Protein AF-A0A1V4I541-F1 (afdb_monomer_lite)

Secondary structure (DSSP, 8-state):
--------HHHHHHHHHHHHHHHHHHHHHHHHHHHHHHHHHHHHHHHHHHHHHHHHHHHHHHHHHHHHTHHHHHHHHHHHHT---TT------TTTT--

InterPro domains:
  IPR007060 Septum formation initiator FtsL/DivIC [PF04977] (18-95)
  IPR023081 Cell division protein FtsB [PTHR37485] (12-92)

Sequence (99 aa):
MAKRKKTNLYEILIVIFIIFLIVYTVWAFINQGIAIRKYKNEIANIKEQIRIIKEEKEKVEEEIENYKQDYYIEKIARERLKMVKPGEIIYIDVNRNNN

pLDDT: mean 81.83, std 14.88, range [39.25, 97.0]

Radius of gyration: 39.35 Å; chains: 1; bounding box: 76×33×109 Å

Structure (mmCIF, N/CA/C/O backbone):
data_AF-A0A1V4I541-F1
#
_entry.id   AF-A0A1V4I541-F1
#
loop_
_atom_site.group_PDB
_atom_site.id
_atom_site.type_symbol
_atom_site.label_atom_id
_atom_site.label_alt_id
_atom_site.label_comp_id
_atom_site.label_asym_id
_atom_site.label_entity_id
_atom_site.label_seq_id
_atom_site.pdbx_PDB_ins_code
_atom_site.Cartn_x
_atom_site.Cartn_y
_atom_site.Cartn_z
_atom_site.occupancy
_atom_site.B_iso_or_equiv
_atom_site.auth_seq_id
_atom_site.auth_comp_id
_atom_site.auth_asym_id
_atom_site.auth_atom_id
_atom_site.pdbx_PDB_model_num
ATOM 1 N N . MET A 1 1 ? 43.578 -1.353 -52.549 1.00 39.25 1 MET A N 1
ATOM 2 C CA . MET A 1 1 ? 43.200 -0.260 -51.623 1.00 39.25 1 MET A CA 1
ATOM 3 C C . MET A 1 1 ? 41.712 -0.375 -51.317 1.00 39.25 1 MET A C 1
ATOM 5 O O . MET A 1 1 ? 40.909 -0.295 -52.238 1.00 39.25 1 MET A O 1
ATOM 9 N N . ALA A 1 2 ? 41.337 -0.665 -50.068 1.00 48.41 2 ALA A N 1
ATOM 10 C CA . ALA A 1 2 ? 39.942 -0.910 -49.697 1.00 48.41 2 ALA A CA 1
ATOM 11 C C . ALA A 1 2 ? 39.123 0.394 -49.740 1.00 48.41 2 ALA A C 1
ATOM 13 O O . ALA A 1 2 ? 39.435 1.355 -49.035 1.00 48.41 2 ALA A O 1
ATOM 14 N N . LYS A 1 3 ? 38.078 0.434 -50.578 1.00 48.94 3 LYS A N 1
ATOM 15 C CA . LYS A 1 3 ? 37.122 1.548 -50.640 1.00 48.94 3 LYS A CA 1
ATOM 16 C C . LYS A 1 3 ? 36.359 1.614 -49.313 1.00 48.94 3 LYS A C 1
ATOM 18 O O . LYS A 1 3 ? 35.554 0.735 -49.020 1.00 48.94 3 LYS A O 1
ATOM 23 N N . ARG A 1 4 ? 36.603 2.650 -48.507 1.00 58.34 4 ARG A N 1
ATOM 24 C CA . ARG A 1 4 ? 35.806 2.928 -47.303 1.00 58.34 4 ARG A CA 1
ATOM 25 C C . ARG A 1 4 ? 34.360 3.222 -47.728 1.00 58.34 4 ARG A C 1
ATOM 27 O O . ARG A 1 4 ? 34.130 4.160 -48.489 1.00 58.34 4 ARG A O 1
ATOM 34 N N . LYS A 1 5 ? 33.396 2.418 -47.258 1.00 59.38 5 LYS A N 1
ATOM 35 C CA . LYS A 1 5 ? 31.960 2.719 -47.384 1.00 59.38 5 LYS A CA 1
ATOM 36 C C . LYS A 1 5 ? 31.699 4.069 -46.707 1.00 59.38 5 LYS A C 1
ATOM 38 O O . LYS A 1 5 ? 31.978 4.211 -45.520 1.00 59.38 5 LYS A O 1
ATOM 43 N N . LYS A 1 6 ? 31.179 5.053 -47.446 1.00 60.56 6 LYS A N 1
ATOM 44 C CA . LYS A 1 6 ? 30.587 6.262 -46.857 1.00 60.56 6 LYS A CA 1
ATOM 45 C C . LYS A 1 6 ? 29.285 5.822 -46.189 1.00 60.56 6 LYS A C 1
ATOM 47 O O . LYS A 1 6 ? 28.313 5.563 -46.886 1.00 60.56 6 LYS A O 1
ATOM 52 N N . THR A 1 7 ? 29.292 5.627 -44.875 1.00 63.84 7 THR A N 1
ATOM 53 C CA . THR A 1 7 ? 28.064 5.361 -44.121 1.00 63.84 7 THR A CA 1
ATOM 54 C C . THR A 1 7 ? 27.173 6.596 -44.196 1.00 63.84 7 THR A C 1
ATOM 56 O O . THR A 1 7 ? 27.645 7.718 -43.999 1.00 63.84 7 THR A O 1
ATOM 59 N N . ASN A 1 8 ? 25.896 6.406 -44.520 1.00 78.56 8 ASN A N 1
ATOM 60 C CA . ASN A 1 8 ? 24.946 7.507 -44.593 1.00 78.56 8 ASN A CA 1
ATOM 61 C C . ASN A 1 8 ? 24.715 8.024 -43.167 1.00 78.56 8 ASN A C 1
ATOM 63 O O . ASN A 1 8 ? 24.252 7.281 -42.307 1.00 78.56 8 ASN A O 1
ATOM 67 N N . LEU A 1 9 ? 25.053 9.289 -42.894 1.00 83.69 9 LEU A N 1
ATOM 68 C CA . LEU A 1 9 ? 24.934 9.896 -41.559 1.00 83.69 9 LEU A CA 1
ATOM 69 C C . LEU A 1 9 ? 23.527 9.713 -40.956 1.00 83.69 9 LEU A C 1
ATOM 71 O O . LEU A 1 9 ? 23.394 9.466 -39.762 1.00 83.69 9 LEU A O 1
ATOM 75 N N . TYR A 1 10 ? 22.492 9.748 -41.799 1.00 88.06 10 TYR A N 1
ATOM 76 C CA . TYR A 1 10 ? 21.104 9.486 -41.414 1.00 88.06 10 TYR A CA 1
ATOM 77 C C . TYR A 1 10 ? 20.876 8.079 -40.848 1.00 88.06 10 TYR A C 1
ATOM 79 O O . TYR A 1 10 ? 20.153 7.938 -39.868 1.00 88.06 10 TYR A O 1
ATOM 87 N N . GLU A 1 11 ? 21.516 7.045 -41.402 1.00 88.81 11 GLU A N 1
ATOM 88 C CA . GLU A 1 11 ? 21.404 5.672 -40.886 1.00 88.81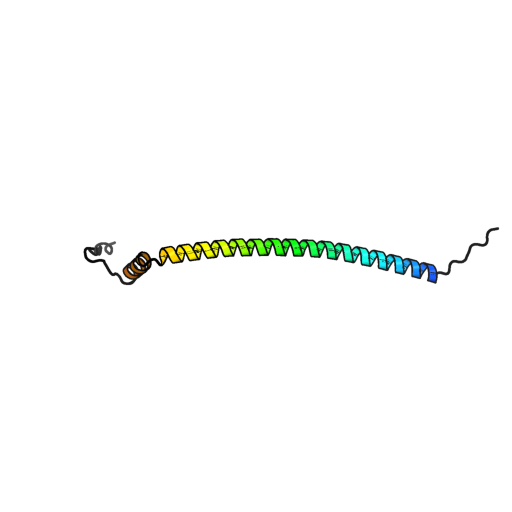 11 GLU A CA 1
ATOM 89 C C . GLU A 1 11 ? 2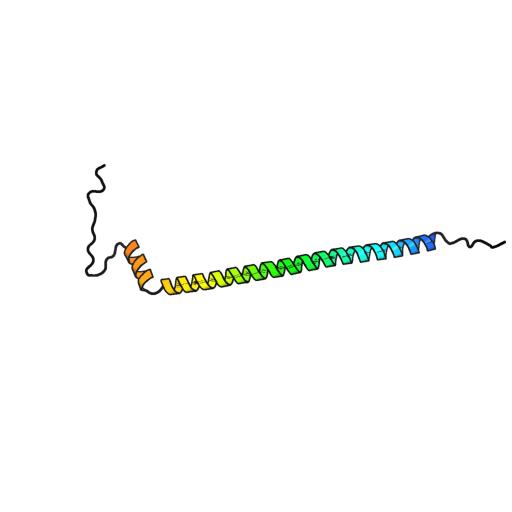2.010 5.566 -39.481 1.00 88.81 11 GLU A C 1
ATOM 91 O O . GLU A 1 11 ? 21.423 4.948 -38.596 1.00 88.81 11 GLU A O 1
ATOM 96 N N . ILE A 1 12 ? 23.144 6.234 -39.242 1.00 91.00 12 ILE A N 1
ATOM 97 C CA . ILE A 1 12 ? 23.784 6.281 -37.919 1.00 91.00 12 ILE A CA 1
ATOM 98 C C . ILE A 1 12 ? 22.888 7.015 -36.914 1.00 91.00 12 ILE A C 1
ATOM 100 O O . ILE A 1 12 ? 22.700 6.540 -35.795 1.00 91.00 12 ILE A O 1
ATOM 104 N N . LEU A 1 13 ? 22.299 8.146 -37.311 1.00 92.44 13 LEU A N 1
ATOM 105 C CA . LEU A 1 13 ? 21.393 8.916 -36.455 1.00 92.44 13 LEU A CA 1
ATOM 106 C C . LEU A 1 13 ? 20.130 8.126 -36.085 1.00 92.44 13 LEU A C 1
ATOM 108 O O . LEU A 1 13 ? 19.711 8.164 -34.930 1.00 92.44 13 LEU A O 1
ATOM 112 N N . ILE A 1 14 ? 19.559 7.370 -37.027 1.00 94.12 14 ILE A N 1
ATOM 113 C CA . ILE A 1 14 ? 18.400 6.502 -36.769 1.00 94.12 14 ILE A CA 1
ATOM 114 C C . ILE A 1 14 ? 18.754 5.413 -35.753 1.00 94.12 14 ILE A C 1
ATOM 116 O O . ILE A 1 14 ? 18.000 5.188 -34.808 1.00 94.12 14 ILE A O 1
ATOM 120 N N . VAL A 1 15 ? 19.914 4.768 -35.897 1.00 94.50 15 VAL A N 1
ATOM 121 C CA . VAL A 1 15 ? 20.360 3.735 -34.949 1.00 94.50 15 VAL A CA 1
ATOM 122 C C . VAL A 1 15 ? 20.554 4.319 -33.548 1.00 94.50 15 VAL A C 1
ATOM 124 O O . VAL A 1 15 ? 20.086 3.733 -32.573 1.00 94.50 15 VAL A O 1
ATOM 127 N N . ILE A 1 16 ? 21.176 5.496 -33.432 1.00 95.12 16 ILE A N 1
ATOM 128 C CA . ILE A 1 16 ? 21.351 6.186 -32.144 1.00 95.12 16 ILE A CA 1
ATOM 129 C C . ILE A 1 16 ? 19.997 6.531 -31.518 1.00 95.12 16 ILE A C 1
ATOM 131 O O . ILE A 1 16 ? 19.803 6.319 -30.322 1.00 95.12 16 ILE A O 1
ATOM 135 N N . PHE A 1 17 ? 19.047 7.022 -32.316 1.00 95.94 17 PHE A N 1
ATOM 136 C CA . PHE A 1 17 ? 17.704 7.341 -31.840 1.00 95.94 17 PHE A CA 1
ATOM 137 C C . PHE A 1 17 ? 16.978 6.103 -31.301 1.00 95.94 17 PHE A C 1
ATOM 139 O O . PHE A 1 17 ? 16.398 6.154 -30.217 1.00 95.94 17 PHE A O 1
ATOM 146 N N . ILE A 1 18 ? 17.062 4.971 -32.005 1.00 96.12 18 ILE A N 1
ATOM 147 C CA . ILE A 1 18 ? 16.469 3.704 -31.555 1.00 96.12 18 ILE A CA 1
ATOM 148 C C . ILE A 1 18 ? 17.105 3.247 -30.237 1.00 96.12 18 ILE A C 1
ATOM 150 O O . ILE A 1 18 ? 16.388 2.882 -29.307 1.00 96.12 18 ILE A O 1
ATOM 154 N N . ILE A 1 19 ? 18.435 3.312 -30.122 1.00 96.69 19 ILE A N 1
ATOM 155 C CA . ILE A 1 19 ? 19.144 2.965 -28.882 1.00 96.69 19 ILE A CA 1
ATOM 156 C C . ILE A 1 19 ? 18.686 3.867 -27.734 1.00 96.69 19 ILE A C 1
ATOM 158 O O . ILE A 1 19 ? 18.393 3.372 -26.647 1.00 96.69 19 ILE A O 1
ATOM 162 N N . PHE A 1 20 ? 18.571 5.173 -27.971 1.00 96.94 20 PHE A N 1
ATOM 163 C CA . PHE A 1 20 ? 18.090 6.117 -26.968 1.00 96.94 20 PHE A CA 1
ATOM 164 C C . PHE A 1 20 ? 16.673 5.772 -26.490 1.00 96.94 20 PHE A C 1
ATOM 166 O O . PHE A 1 20 ? 16.409 5.766 -25.289 1.00 96.94 20 PHE A O 1
ATOM 173 N N . LEU A 1 21 ? 15.779 5.414 -27.413 1.00 97.00 21 LEU A N 1
ATOM 174 C CA . LEU A 1 21 ? 14.401 5.027 -27.109 1.00 97.00 21 LEU A CA 1
ATOM 175 C C . LEU A 1 21 ? 14.354 3.744 -26.259 1.00 97.00 21 LEU A C 1
ATOM 177 O O . LEU A 1 21 ? 13.618 3.667 -25.273 1.00 97.00 21 LEU A O 1
ATOM 181 N N . ILE A 1 22 ? 15.197 2.759 -26.580 1.00 96.94 22 ILE A N 1
ATOM 182 C CA . ILE A 1 22 ? 15.330 1.526 -25.791 1.00 96.94 22 ILE A CA 1
ATOM 183 C C . ILE A 1 22 ? 15.843 1.841 -24.381 1.00 96.94 22 ILE A C 1
ATOM 185 O O . ILE A 1 22 ? 15.261 1.393 -23.398 1.00 96.94 22 ILE A O 1
ATOM 189 N N . VAL A 1 23 ? 16.894 2.651 -24.250 1.00 96.69 23 VAL A N 1
ATOM 190 C CA . VAL A 1 23 ? 17.445 3.014 -22.934 1.00 96.69 23 VAL A CA 1
ATOM 191 C C . VAL A 1 23 ? 16.415 3.773 -22.095 1.00 96.69 23 VAL A C 1
ATOM 193 O O . VAL A 1 23 ? 16.223 3.457 -20.920 1.00 96.69 23 VAL A O 1
ATOM 196 N N . TYR A 1 24 ? 15.711 4.732 -22.700 1.00 96.69 24 TYR A N 1
ATOM 197 C CA . TYR A 1 24 ? 14.673 5.506 -22.026 1.00 96.69 24 TYR A CA 1
ATOM 198 C C . TYR A 1 24 ? 13.523 4.621 -21.535 1.00 96.69 24 TYR A C 1
ATOM 200 O O . TYR A 1 24 ? 13.097 4.738 -20.385 1.00 96.69 24 TYR A O 1
ATOM 208 N N . THR A 1 25 ? 13.042 3.703 -22.378 1.00 95.75 25 THR A N 1
ATOM 209 C CA . THR A 1 25 ? 11.954 2.789 -22.002 1.00 95.75 25 THR A CA 1
ATOM 210 C C . THR A 1 25 ? 12.377 1.850 -20.879 1.00 95.75 25 THR A C 1
ATOM 212 O O . THR A 1 25 ? 11.655 1.742 -19.891 1.00 95.75 25 THR A O 1
ATOM 215 N N . VAL A 1 26 ? 13.567 1.245 -20.953 1.00 96.44 26 VAL A N 1
ATOM 216 C CA . VAL A 1 26 ? 14.111 0.401 -19.873 1.00 96.44 26 VAL A CA 1
ATOM 217 C C . VAL A 1 26 ? 14.201 1.179 -18.559 1.00 96.44 26 VAL A C 1
ATOM 219 O O . VAL A 1 26 ? 13.751 0.693 -17.520 1.00 96.44 26 VAL A O 1
ATOM 222 N N . TRP A 1 27 ? 14.722 2.407 -18.597 1.00 96.00 27 TRP A N 1
ATOM 223 C CA . TRP A 1 27 ? 14.800 3.268 -17.419 1.00 96.00 27 TRP A CA 1
ATOM 224 C C . TRP A 1 27 ? 13.413 3.583 -16.835 1.00 96.00 27 TRP A C 1
ATOM 226 O O . TRP A 1 27 ? 13.209 3.481 -15.622 1.00 96.00 27 TRP A O 1
ATOM 236 N N . ALA A 1 28 ? 12.431 3.887 -17.688 1.00 95.25 28 ALA A N 1
ATOM 237 C CA . ALA A 1 28 ? 11.055 4.125 -17.265 1.00 95.25 28 ALA A CA 1
ATOM 238 C C . ALA A 1 28 ? 10.428 2.885 -16.601 1.00 95.25 28 ALA A C 1
ATOM 240 O O . ALA A 1 28 ? 9.810 3.010 -15.542 1.00 95.25 28 ALA A O 1
ATOM 241 N N . PHE A 1 29 ? 10.633 1.688 -17.161 1.00 95.56 29 PHE A N 1
ATOM 242 C CA . PHE A 1 29 ? 10.130 0.436 -16.584 1.00 95.56 29 PHE A CA 1
ATOM 243 C C . PHE A 1 29 ? 10.737 0.131 -15.211 1.00 95.56 29 PHE A C 1
ATOM 245 O O . PHE A 1 29 ? 10.015 -0.299 -14.310 1.00 95.56 29 PHE A O 1
ATOM 252 N N . ILE A 1 30 ? 12.032 0.393 -15.011 1.00 94.88 30 ILE A N 1
ATOM 253 C CA . ILE A 1 30 ? 12.684 0.214 -13.703 1.00 94.88 30 ILE A CA 1
ATOM 254 C C . ILE A 1 30 ? 12.035 1.127 -12.657 1.00 94.88 30 ILE A C 1
ATOM 256 O O . ILE A 1 30 ? 11.644 0.661 -11.582 1.00 94.88 30 ILE A O 1
ATOM 260 N N . ASN A 1 31 ? 11.864 2.411 -12.981 1.00 92.50 31 ASN A N 1
ATOM 261 C CA . ASN A 1 31 ? 11.249 3.379 -12.072 1.00 92.50 31 ASN A CA 1
ATOM 262 C C . ASN A 1 31 ? 9.801 3.004 -11.730 1.00 92.50 31 ASN A C 1
ATOM 264 O O . ASN A 1 31 ? 9.406 3.048 -10.562 1.00 92.50 31 ASN A O 1
ATOM 268 N N . GLN A 1 32 ? 9.024 2.568 -12.725 1.00 92.19 32 GLN A N 1
ATOM 269 C CA . GLN A 1 32 ? 7.662 2.075 -12.513 1.00 92.19 32 GLN A CA 1
ATOM 270 C C . GLN A 1 32 ? 7.644 0.828 -11.619 1.00 92.19 32 GLN A C 1
ATOM 272 O O . GLN A 1 32 ? 6.833 0.748 -10.697 1.00 92.19 32 GLN A O 1
ATOM 277 N N . GLY A 1 33 ? 8.567 -0.117 -11.818 1.00 93.56 33 GLY A N 1
ATOM 278 C CA . GLY A 1 33 ? 8.676 -1.318 -10.988 1.00 93.56 33 GLY A CA 1
ATOM 279 C C . GLY A 1 33 ? 8.958 -1.006 -9.514 1.00 93.56 33 GLY A C 1
ATOM 280 O O . GLY A 1 33 ? 8.352 -1.605 -8.620 1.00 93.56 33 GLY A O 1
ATOM 281 N N . ILE A 1 34 ? 9.829 -0.028 -9.243 1.00 94.00 34 ILE A N 1
ATOM 282 C CA . ILE A 1 34 ? 10.110 0.443 -7.877 1.00 94.00 34 ILE A CA 1
ATOM 283 C C . ILE A 1 34 ? 8.867 1.095 -7.262 1.00 94.00 34 ILE A C 1
ATOM 285 O O . ILE A 1 34 ? 8.514 0.772 -6.124 1.00 94.00 34 ILE A O 1
ATOM 289 N N . ALA A 1 35 ? 8.180 1.966 -8.006 1.00 94.19 35 ALA A N 1
ATOM 290 C CA . ALA A 1 35 ? 6.963 2.627 -7.540 1.00 94.19 35 ALA A CA 1
ATOM 291 C C . ALA A 1 35 ? 5.861 1.612 -7.198 1.00 94.19 35 ALA A C 1
ATOM 293 O O . ALA A 1 35 ? 5.287 1.666 -6.113 1.00 94.19 35 ALA A O 1
ATOM 294 N N . ILE A 1 36 ? 5.635 0.619 -8.064 1.00 95.38 36 ILE A N 1
ATOM 295 C CA . ILE A 1 36 ? 4.662 -0.457 -7.824 1.00 95.38 36 ILE A CA 1
ATOM 296 C C . ILE A 1 36 ? 4.996 -1.219 -6.541 1.00 95.38 36 ILE A C 1
ATOM 298 O O . ILE A 1 36 ? 4.103 -1.496 -5.740 1.00 95.38 36 ILE A O 1
ATOM 302 N N . ARG A 1 37 ? 6.272 -1.554 -6.315 1.00 94.81 37 ARG A N 1
ATOM 303 C CA . ARG A 1 37 ? 6.685 -2.246 -5.087 1.00 94.81 37 ARG A CA 1
ATOM 304 C C . ARG A 1 37 ? 6.421 -1.390 -3.849 1.00 94.81 37 ARG A C 1
ATOM 306 O O . ARG A 1 37 ? 5.916 -1.910 -2.857 1.00 94.81 37 ARG A O 1
ATOM 313 N N . LYS A 1 38 ? 6.715 -0.088 -3.917 1.00 95.94 38 LYS A N 1
ATOM 314 C CA . LYS A 1 38 ? 6.432 0.857 -2.830 1.00 95.94 38 LYS A CA 1
ATOM 315 C C . LYS A 1 38 ? 4.934 0.902 -2.514 1.00 95.94 38 LYS A C 1
ATOM 317 O O . LYS A 1 38 ? 4.567 0.687 -1.364 1.00 95.94 38 LYS A O 1
ATOM 322 N N . TYR A 1 39 ? 4.084 1.088 -3.523 1.00 95.44 39 TYR A N 1
ATOM 323 C CA . TYR A 1 39 ? 2.633 1.142 -3.329 1.00 95.44 39 TYR A CA 1
ATOM 324 C C . TYR A 1 39 ? 2.061 -0.168 -2.785 1.00 95.44 39 TYR A C 1
ATOM 326 O O . TYR A 1 39 ? 1.201 -0.144 -1.912 1.00 95.44 39 TYR A O 1
ATOM 334 N N . LYS A 1 40 ? 2.564 -1.327 -3.230 1.00 96.00 40 LYS A N 1
ATOM 335 C CA . LYS A 1 40 ? 2.151 -2.624 -2.671 1.00 96.00 40 LYS A CA 1
ATOM 336 C C . LYS A 1 40 ? 2.464 -2.739 -1.178 1.00 96.00 40 LYS A C 1
ATOM 338 O O . LYS A 1 40 ? 1.613 -3.200 -0.422 1.00 96.00 40 LYS A O 1
ATOM 343 N N . ASN A 1 41 ? 3.652 -2.305 -0.761 1.00 96.00 41 ASN A N 1
ATOM 344 C CA . ASN A 1 41 ? 4.041 -2.321 0.649 1.00 96.00 41 ASN A CA 1
ATOM 345 C C . ASN A 1 41 ? 3.195 -1.354 1.484 1.00 96.00 41 ASN A C 1
ATOM 347 O O . ASN A 1 41 ? 2.783 -1.691 2.589 1.00 96.00 41 ASN A O 1
ATOM 351 N N . GLU A 1 42 ? 2.906 -0.171 0.948 1.00 95.94 42 GLU A N 1
ATOM 352 C CA . GLU A 1 42 ? 2.055 0.825 1.598 1.00 95.94 42 GLU A CA 1
ATOM 353 C C . GLU A 1 42 ? 0.623 0.308 1.781 1.00 95.94 42 GLU A C 1
ATOM 355 O O . GLU A 1 42 ? 0.086 0.361 2.883 1.00 95.94 42 GLU A O 1
ATOM 360 N N . ILE A 1 43 ? 0.045 -0.310 0.746 1.00 96.44 43 ILE A N 1
ATOM 361 C CA . ILE A 1 43 ? -1.265 -0.970 0.827 1.00 96.44 43 ILE A CA 1
ATOM 362 C C . ILE A 1 43 ? -1.259 -2.075 1.888 1.00 96.44 43 ILE A C 1
ATOM 364 O O . ILE A 1 43 ? -2.219 -2.192 2.647 1.00 96.44 43 ILE A O 1
ATOM 368 N N . AL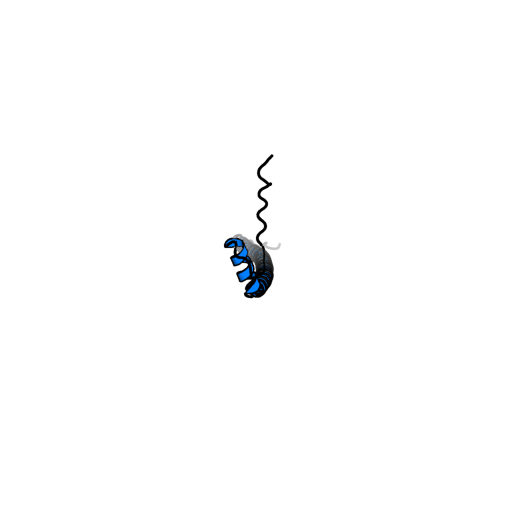A A 1 44 ? -0.209 -2.898 1.941 1.00 96.75 44 ALA A N 1
ATOM 369 C CA . ALA A 1 44 ? -0.104 -3.965 2.933 1.00 96.75 44 ALA A CA 1
ATOM 370 C C . ALA A 1 44 ? -0.067 -3.405 4.364 1.00 96.75 44 ALA A C 1
ATOM 372 O O . ALA A 1 44 ? -0.798 -3.888 5.224 1.00 96.75 44 ALA A O 1
ATOM 373 N N . ASN A 1 45 ? 0.714 -2.348 4.596 1.00 96.81 45 ASN A N 1
ATOM 374 C CA . ASN A 1 45 ? 0.806 -1.686 5.896 1.00 96.81 45 ASN A CA 1
ATOM 375 C C . ASN A 1 45 ? -0.527 -1.033 6.303 1.00 96.81 45 ASN A C 1
ATOM 377 O O . ASN A 1 45 ? -1.001 -1.227 7.416 1.00 96.81 45 ASN A O 1
ATOM 381 N N . ILE A 1 46 ? -1.187 -0.322 5.385 1.00 96.06 46 ILE A N 1
ATOM 382 C CA . ILE A 1 46 ? -2.495 0.292 5.657 1.00 96.06 46 ILE A CA 1
ATOM 383 C C . ILE A 1 46 ? -3.543 -0.779 5.978 1.00 96.06 46 ILE A C 1
ATOM 385 O O . ILE A 1 46 ? -4.322 -0.615 6.912 1.00 96.06 46 ILE A O 1
ATOM 389 N N . LYS A 1 47 ? -3.562 -1.898 5.243 1.00 96.00 47 LYS A N 1
ATOM 390 C CA . LYS A 1 47 ? -4.473 -3.015 5.539 1.00 96.00 47 LYS A CA 1
ATOM 391 C C . LYS A 1 47 ? -4.230 -3.604 6.923 1.00 96.00 47 LYS A C 1
ATOM 393 O O . LYS A 1 47 ? -5.193 -3.928 7.612 1.00 96.00 47 LYS A O 1
ATOM 398 N N . GLU A 1 48 ? -2.970 -3.719 7.320 1.00 96.56 48 GLU A N 1
ATOM 399 C CA . GLU A 1 48 ? -2.605 -4.189 8.651 1.00 96.56 48 GLU A CA 1
ATOM 400 C C . GLU A 1 48 ? -3.091 -3.228 9.742 1.00 96.56 48 GLU A C 1
ATOM 402 O O . GLU A 1 48 ? -3.721 -3.656 10.704 1.00 96.56 48 GLU A O 1
ATOM 407 N N . GLN A 1 49 ? -2.906 -1.920 9.551 1.00 95.25 49 GLN A N 1
ATOM 408 C CA . GLN A 1 49 ? -3.424 -0.906 10.474 1.00 95.25 49 GLN A CA 1
ATOM 409 C C . GLN A 1 49 ? -4.950 -0.952 10.579 1.00 95.25 49 GLN A C 1
ATOM 411 O O . GLN A 1 49 ? -5.490 -0.893 11.679 1.00 95.25 49 GLN A O 1
ATOM 416 N N . ILE A 1 50 ? -5.654 -1.114 9.453 1.00 96.12 50 ILE A N 1
ATOM 417 C CA . ILE A 1 50 ? -7.113 -1.281 9.446 1.00 96.12 50 ILE A CA 1
ATOM 418 C C . ILE A 1 50 ? -7.517 -2.511 10.259 1.00 96.12 50 ILE A C 1
ATOM 420 O O . ILE A 1 50 ? -8.479 -2.437 11.019 1.00 96.12 50 ILE A O 1
ATOM 424 N N . ARG A 1 51 ? -6.798 -3.632 10.116 1.00 96.19 51 ARG A N 1
ATOM 425 C CA . ARG A 1 51 ? -7.071 -4.847 10.890 1.00 96.19 51 ARG A CA 1
ATOM 426 C C . ARG A 1 51 ? -6.918 -4.592 12.388 1.00 96.19 51 ARG A C 1
ATOM 428 O O . ARG A 1 51 ? -7.853 -4.870 13.125 1.00 96.19 51 ARG A O 1
ATOM 435 N N . ILE A 1 52 ? -5.795 -4.010 12.808 1.00 95.56 52 ILE A N 1
ATOM 436 C CA . ILE A 1 52 ? -5.517 -3.712 14.221 1.00 95.56 52 ILE A CA 1
ATOM 437 C C . ILE A 1 52 ? -6.589 -2.787 14.807 1.00 95.56 52 ILE A C 1
ATOM 439 O O . ILE A 1 52 ? -7.158 -3.091 15.850 1.00 95.56 52 ILE A O 1
ATOM 443 N N . ILE A 1 53 ? -6.916 -1.694 14.112 1.00 93.69 53 ILE A N 1
ATOM 444 C CA . ILE A 1 53 ? -7.939 -0.738 14.564 1.00 93.69 53 ILE A CA 1
ATOM 445 C C . ILE A 1 53 ? -9.311 -1.409 14.648 1.00 93.69 53 ILE A C 1
ATOM 447 O O . ILE A 1 53 ? -10.096 -1.112 15.544 1.00 93.69 53 ILE A O 1
ATOM 451 N N . LYS A 1 54 ? -9.626 -2.316 13.719 1.00 94.06 54 LYS A N 1
ATOM 452 C CA . LYS A 1 54 ? -10.891 -3.046 13.745 1.00 94.06 54 LYS A CA 1
ATOM 453 C C . LYS A 1 54 ? -10.961 -4.009 14.933 1.00 94.06 54 LYS A C 1
ATOM 455 O O . LYS A 1 54 ? -11.988 -4.043 15.597 1.00 94.06 54 LYS A O 1
ATOM 460 N N . GLU A 1 55 ? -9.885 -4.734 15.221 1.00 94.31 55 GLU A N 1
ATOM 461 C CA . GLU A 1 55 ? -9.796 -5.607 16.399 1.00 94.31 55 GLU A CA 1
ATOM 462 C C . GLU A 1 55 ? -9.891 -4.806 17.705 1.00 94.31 55 GLU A C 1
ATOM 464 O O . GLU A 1 55 ? -10.576 -5.216 18.638 1.00 94.31 55 GLU A O 1
ATOM 469 N N . GLU A 1 56 ? -9.238 -3.644 17.781 1.00 91.81 56 GLU A N 1
ATOM 470 C CA . GLU A 1 56 ? -9.347 -2.739 18.929 1.00 91.81 56 GLU A CA 1
ATOM 471 C C . GLU A 1 56 ? -10.777 -2.219 19.091 1.00 91.81 56 GLU A C 1
ATOM 473 O O . GLU A 1 56 ? -11.321 -2.224 20.193 1.00 91.81 56 GLU A O 1
ATOM 478 N N . LYS A 1 57 ? -11.424 -1.844 17.984 1.00 90.75 57 LYS A N 1
ATOM 479 C CA . LYS A 1 57 ? -12.824 -1.434 17.989 1.00 90.75 57 LYS A CA 1
ATOM 480 C C . LYS A 1 57 ? -13.738 -2.555 18.493 1.00 90.75 57 LYS A C 1
ATOM 482 O O . LYS A 1 57 ? -14.589 -2.282 19.330 1.00 90.75 57 LYS A O 1
ATOM 487 N N . GLU A 1 58 ? -13.569 -3.782 18.003 1.00 92.19 58 GLU A N 1
ATOM 488 C CA . GLU A 1 58 ? -14.371 -4.938 18.432 1.00 92.19 58 GLU A CA 1
ATOM 489 C C . GLU A 1 58 ? -14.199 -5.202 19.937 1.00 92.19 58 GLU A C 1
ATOM 491 O O . GLU A 1 58 ? -15.193 -5.376 20.637 1.00 92.19 58 GLU A O 1
ATOM 496 N N . LYS A 1 59 ? -12.971 -5.111 20.468 1.00 89.31 59 LYS A N 1
ATOM 497 C CA . LYS A 1 59 ? -12.717 -5.212 21.918 1.00 89.31 59 LYS A CA 1
ATOM 498 C C . LYS A 1 59 ? -13.412 -4.115 22.716 1.00 89.31 59 LYS A C 1
ATOM 500 O O . LYS A 1 59 ? -14.028 -4.397 23.737 1.00 89.31 59 LYS A O 1
ATOM 505 N N . VAL A 1 60 ? -13.332 -2.867 22.259 1.00 85.44 60 VAL A N 1
ATOM 506 C CA . VAL A 1 60 ? -13.996 -1.740 22.928 1.00 85.44 60 VAL A CA 1
ATOM 507 C C . VAL A 1 60 ? -15.518 -1.886 22.865 1.00 85.44 60 VAL A C 1
ATOM 509 O O . VAL A 1 60 ? -16.201 -1.558 23.830 1.00 85.44 60 VAL A O 1
ATOM 512 N N . GLU A 1 61 ? -16.074 -2.388 21.761 1.00 84.00 61 GLU A N 1
ATOM 513 C CA . GLU A 1 61 ? -17.508 -2.678 21.649 1.00 84.00 61 GLU A CA 1
ATOM 514 C C . GLU A 1 61 ? -17.938 -3.800 22.606 1.00 84.00 61 GLU A C 1
ATOM 516 O O . GLU A 1 61 ? -18.957 -3.643 23.278 1.00 84.00 61 GLU A O 1
ATOM 521 N N . GLU A 1 62 ? -17.143 -4.864 22.746 1.00 84.44 62 GLU A N 1
ATOM 522 C CA . GLU A 1 62 ? -17.374 -5.943 23.715 1.00 84.44 62 GLU A CA 1
ATOM 523 C C . GLU A 1 62 ? -17.276 -5.436 25.163 1.00 84.44 62 GLU A C 1
ATOM 525 O O . GLU A 1 62 ? -18.128 -5.744 25.996 1.00 84.44 62 GLU A O 1
ATOM 530 N N . GLU A 1 63 ? -16.282 -4.603 25.480 1.00 78.62 63 GLU A N 1
ATOM 531 C CA . GLU A 1 63 ? -16.190 -3.934 26.779 1.00 78.62 63 GLU A CA 1
ATOM 532 C C . GLU A 1 63 ? -17.422 -3.067 27.033 1.00 78.62 63 GLU A C 1
ATOM 534 O O . GLU A 1 63 ? -18.024 -3.159 28.098 1.00 78.62 63 GLU A O 1
ATOM 539 N N . ILE A 1 64 ? -17.848 -2.261 26.057 1.00 75.56 64 ILE A N 1
ATOM 540 C CA . ILE A 1 64 ? -19.065 -1.453 26.160 1.00 75.56 64 ILE A CA 1
ATOM 541 C C . ILE A 1 64 ? -20.293 -2.337 26.367 1.00 75.56 64 ILE A C 1
ATOM 543 O O . ILE A 1 64 ? -21.166 -1.940 27.125 1.00 75.56 64 ILE A O 1
ATOM 547 N N . GLU A 1 65 ? -20.409 -3.491 25.717 1.00 74.88 65 GLU A N 1
ATOM 548 C CA . GLU A 1 65 ? -21.532 -4.414 25.905 1.00 74.88 65 GLU A CA 1
ATOM 549 C C . GLU A 1 65 ? -21.515 -5.053 27.303 1.00 74.88 65 GLU A C 1
ATOM 551 O O . GLU A 1 65 ? -22.540 -5.077 27.987 1.00 74.88 65 GLU A O 1
ATOM 556 N N . ASN A 1 66 ? -20.334 -5.442 27.786 1.00 67.94 66 ASN A N 1
ATOM 557 C CA . ASN A 1 66 ? -20.117 -5.910 29.154 1.00 67.94 66 ASN A CA 1
ATOM 558 C C . ASN A 1 66 ? -20.422 -4.823 30.197 1.00 67.94 66 ASN A C 1
ATOM 560 O O . ASN A 1 66 ? -21.023 -5.112 31.230 1.00 67.94 66 ASN A O 1
ATOM 564 N N . TYR A 1 67 ? -20.064 -3.565 29.928 1.00 62.06 67 TYR A N 1
ATOM 565 C CA . TYR A 1 67 ? -20.448 -2.430 30.761 1.00 62.06 67 TYR A CA 1
ATOM 566 C C . TYR A 1 67 ? -21.938 -2.116 30.608 1.00 62.06 67 TYR A C 1
ATOM 568 O O . TYR A 1 67 ? -22.589 -1.841 31.594 1.00 62.06 67 TYR A O 1
ATOM 576 N N . LYS A 1 68 ? -22.549 -2.205 29.427 1.00 57.94 68 LYS A N 1
ATOM 577 C CA . LYS A 1 68 ? -23.986 -1.944 29.222 1.00 57.94 68 LYS A CA 1
ATOM 578 C C . LYS A 1 68 ? -24.907 -2.938 29.935 1.00 57.94 68 LYS A C 1
ATOM 580 O O . LYS A 1 68 ? -26.105 -2.674 29.974 1.00 57.94 68 LYS A O 1
ATOM 585 N N . GLN A 1 69 ? -24.381 -4.019 30.517 1.00 62.72 69 GLN A N 1
ATOM 586 C CA . GLN A 1 69 ? -25.094 -4.811 31.520 1.00 62.72 69 GLN A CA 1
ATOM 587 C C . GLN A 1 69 ? -25.707 -3.860 32.560 1.00 62.72 69 GLN A C 1
ATOM 589 O O . GLN A 1 69 ? -25.014 -3.004 33.116 1.00 62.72 69 GLN A O 1
ATOM 594 N N . ASP A 1 70 ? -27.011 -4.002 32.804 1.00 63.16 70 ASP A N 1
ATOM 595 C CA . ASP A 1 70 ? -27.875 -3.048 33.516 1.00 63.16 70 ASP A CA 1
ATOM 596 C C . ASP A 1 70 ? -27.264 -2.428 34.783 1.00 63.16 70 ASP A C 1
ATOM 598 O O . ASP A 1 70 ? -2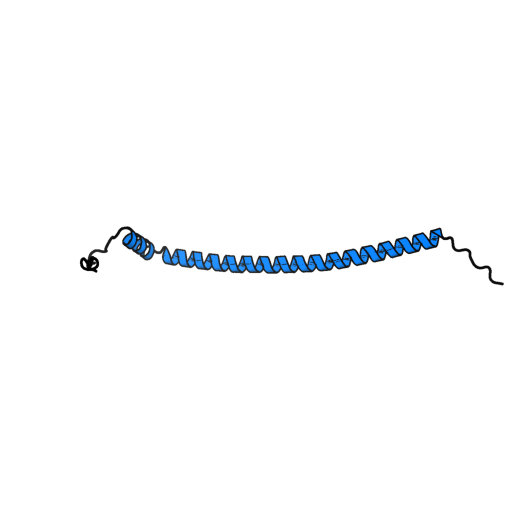7.525 -1.270 35.096 1.00 63.16 70 ASP A O 1
ATOM 602 N N . TYR A 1 71 ? -26.394 -3.159 35.482 1.00 69.31 71 TYR A N 1
ATOM 603 C CA . TYR A 1 71 ? -25.650 -2.697 36.650 1.00 69.31 71 TYR A CA 1
ATOM 604 C C . TYR A 1 71 ? -24.823 -1.415 36.432 1.00 69.31 71 TYR A C 1
ATOM 606 O O . 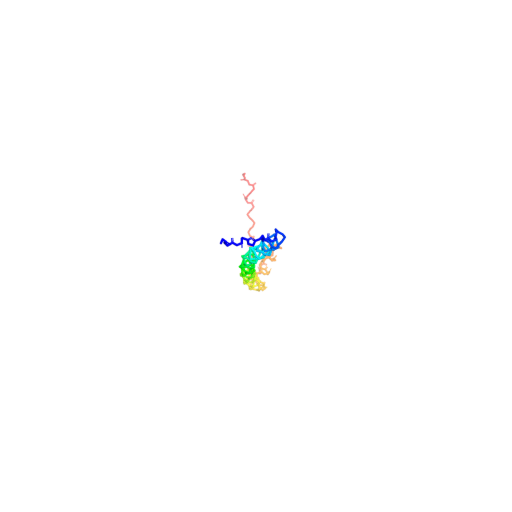TYR A 1 71 ? -24.847 -0.528 37.285 1.00 69.31 71 TYR A O 1
ATOM 614 N N . TYR A 1 72 ? -24.080 -1.275 35.329 1.00 68.75 72 TYR A N 1
ATOM 615 C CA . TYR A 1 72 ? -23.252 -0.078 35.111 1.00 68.75 72 TYR A CA 1
ATOM 616 C C . TYR A 1 72 ? -24.102 1.112 34.666 1.00 68.75 72 TYR A C 1
ATOM 618 O O . TYR A 1 72 ? -23.856 2.237 35.097 1.00 68.75 72 TYR A O 1
ATOM 626 N N . ILE A 1 73 ? -25.120 0.868 33.829 1.00 70.69 73 ILE A N 1
ATOM 627 C CA . ILE A 1 73 ? -26.090 1.895 33.430 1.00 70.69 73 ILE A CA 1
ATOM 628 C C . ILE A 1 73 ? -26.823 2.401 34.674 1.00 70.69 73 ILE A C 1
ATOM 630 O O . ILE A 1 73 ? -26.911 3.609 34.885 1.00 70.69 73 ILE A O 1
ATOM 634 N N . GLU A 1 74 ? -27.269 1.490 35.539 1.00 74.62 74 GLU A N 1
ATOM 635 C CA . GLU A 1 74 ? -27.876 1.804 36.827 1.00 74.62 74 GLU A CA 1
ATOM 636 C C . GLU A 1 74 ? -26.905 2.586 37.723 1.00 74.62 74 GLU A C 1
ATOM 638 O O . GLU A 1 74 ? -27.294 3.599 38.302 1.00 74.62 74 GLU A O 1
ATOM 643 N N . LYS A 1 75 ? -25.632 2.182 37.805 1.00 74.81 75 LYS A N 1
ATOM 644 C CA . LYS A 1 75 ? -24.607 2.878 38.595 1.00 74.81 75 LYS A CA 1
ATOM 645 C C . LYS A 1 75 ? -24.369 4.311 38.105 1.00 74.81 75 LYS A C 1
ATOM 647 O O . LYS A 1 75 ? -24.451 5.241 38.903 1.00 74.81 75 LYS A O 1
ATOM 652 N N . ILE A 1 76 ? -24.145 4.506 36.804 1.00 74.50 76 ILE A N 1
ATOM 653 C CA . ILE A 1 76 ? -23.958 5.832 36.188 1.00 74.50 76 ILE A CA 1
ATOM 654 C C . ILE A 1 76 ? -25.215 6.696 36.373 1.00 74.50 76 ILE A C 1
ATOM 656 O O . ILE A 1 76 ? -25.111 7.884 36.687 1.00 74.50 76 ILE A O 1
ATOM 660 N N . ALA A 1 77 ? -26.408 6.118 36.199 1.00 75.50 77 ALA A N 1
ATOM 661 C CA . ALA A 1 77 ? -27.668 6.817 36.422 1.00 75.50 77 ALA A CA 1
ATOM 662 C C . ALA A 1 77 ? -27.815 7.247 37.890 1.00 75.50 77 ALA A C 1
ATOM 664 O O . ALA A 1 77 ? -28.160 8.398 38.146 1.00 75.50 77 ALA A O 1
ATOM 665 N N . ARG A 1 78 ? -27.485 6.376 38.853 1.00 79.00 78 ARG A N 1
ATOM 666 C CA . ARG A 1 78 ? -27.515 6.698 40.288 1.00 79.00 78 ARG A CA 1
ATOM 667 C C . ARG A 1 78 ? -26.532 7.798 40.669 1.00 79.00 78 ARG A C 1
ATOM 669 O O . ARG A 1 78 ? -26.918 8.714 41.389 1.00 79.00 78 ARG A O 1
ATOM 676 N N . GLU A 1 79 ? -25.306 7.754 40.151 1.00 75.88 79 GLU A N 1
ATOM 677 C CA . GLU A 1 79 ? -24.289 8.785 40.395 1.00 75.88 79 GLU A CA 1
ATOM 678 C C . GLU A 1 79 ? -24.720 10.150 39.835 1.00 75.88 79 GLU A C 1
ATOM 680 O O . GLU A 1 79 ? -24.611 11.168 40.521 1.00 75.88 79 GLU A O 1
ATOM 685 N N . ARG A 1 80 ? -25.275 10.185 38.614 1.00 76.31 80 ARG A N 1
ATOM 686 C CA . ARG A 1 80 ? -25.740 11.431 37.977 1.00 76.31 80 ARG A CA 1
ATOM 687 C C . ARG A 1 80 ? -27.027 11.985 38.587 1.00 76.31 80 ARG A C 1
ATOM 689 O O . ARG A 1 80 ? -27.171 13.201 38.679 1.00 76.31 80 ARG A O 1
ATOM 696 N N . LEU A 1 81 ? -27.955 11.119 38.992 1.00 79.50 81 LEU A N 1
ATOM 697 C CA . LEU A 1 81 ? -29.259 11.498 39.552 1.00 79.50 81 LEU A CA 1
ATOM 698 C C . LEU A 1 81 ? -29.254 11.599 41.086 1.00 79.50 81 LEU A C 1
ATOM 700 O O . LEU A 1 81 ? -30.288 11.911 41.671 1.00 79.50 81 LEU A O 1
ATOM 704 N N . LYS A 1 82 ? -28.110 11.345 41.741 1.00 74.56 82 LYS A N 1
ATOM 705 C CA . LYS A 1 82 ? -27.977 11.254 43.20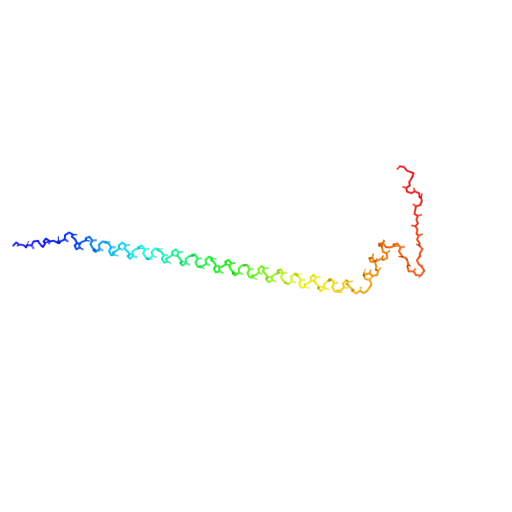8 1.00 74.56 82 LYS A CA 1
ATOM 706 C C . LYS A 1 82 ? -28.988 10.282 43.838 1.00 74.56 82 LYS A C 1
ATOM 708 O O . LYS A 1 82 ? -29.538 10.551 44.905 1.00 74.56 82 LYS A O 1
ATOM 713 N N . MET A 1 83 ? -29.254 9.164 43.167 1.00 74.31 83 MET A N 1
ATOM 714 C CA . MET A 1 83 ? -30.181 8.133 43.644 1.00 74.31 83 MET A CA 1
ATOM 715 C C . MET A 1 83 ? -29.428 7.070 44.449 1.00 74.31 83 MET A C 1
ATOM 717 O O . MET A 1 83 ? -28.343 6.647 44.057 1.00 74.31 83 MET A O 1
ATOM 721 N N . VAL A 1 84 ? -30.027 6.603 45.546 1.00 71.19 84 VAL A N 1
ATOM 722 C CA . VAL A 1 84 ? -29.477 5.553 46.420 1.00 71.19 84 VAL A CA 1
ATOM 723 C C . VAL A 1 84 ? -30.390 4.329 46.443 1.00 71.19 84 VAL A C 1
ATOM 725 O O . VAL A 1 84 ? -31.605 4.451 46.273 1.00 71.19 84 VAL A O 1
ATOM 728 N N . LYS A 1 85 ? -29.817 3.135 46.615 1.00 71.75 85 LYS A N 1
ATOM 729 C CA . LYS A 1 85 ? -30.578 1.881 46.726 1.00 71.75 85 LYS A CA 1
ATOM 730 C C . LYS A 1 85 ? -31.292 1.816 48.091 1.00 71.75 85 LYS A C 1
ATOM 732 O O . LYS A 1 85 ? -30.800 2.402 49.057 1.00 71.75 85 LYS A O 1
ATOM 737 N N . PRO A 1 86 ? -32.425 1.096 48.224 1.00 70.62 86 PRO A N 1
ATOM 738 C CA . PRO A 1 86 ? -33.065 0.901 49.523 1.00 70.62 86 PRO A CA 1
ATOM 739 C C . PRO A 1 86 ? -32.072 0.287 50.524 1.00 70.62 86 PRO A C 1
ATOM 741 O O . PRO A 1 86 ? -31.579 -0.816 50.299 1.00 70.62 86 PRO A O 1
ATOM 744 N N . GLY A 1 87 ? -31.759 1.020 51.599 1.00 68.94 87 GLY A N 1
ATOM 745 C CA . GLY A 1 87 ? -30.779 0.624 52.622 1.00 68.94 87 GLY A CA 1
ATOM 746 C C . GLY A 1 87 ? -29.435 1.372 52.596 1.00 68.94 87 GLY A C 1
ATOM 747 O O . GLY A 1 87 ? -28.633 1.175 53.503 1.00 68.94 87 GLY A O 1
ATOM 748 N N . GLU A 1 88 ? -29.182 2.247 51.619 1.00 70.06 88 GLU A N 1
ATOM 749 C CA . GLU A 1 88 ? -27.985 3.106 51.570 1.00 70.06 88 GLU A CA 1
ATOM 750 C C . GLU A 1 88 ? -28.256 4.484 52.220 1.00 70.06 88 GLU A C 1
ATOM 752 O O . GLU A 1 88 ? -29.305 5.090 51.999 1.00 70.06 88 GLU A O 1
ATOM 757 N N . ILE A 1 89 ? -27.312 4.996 53.026 1.00 71.69 89 ILE A N 1
ATOM 758 C CA . ILE A 1 89 ? -27.423 6.287 53.736 1.00 71.69 89 ILE A CA 1
ATOM 759 C C . ILE A 1 89 ? -26.510 7.317 53.061 1.00 71.69 89 ILE A C 1
ATOM 761 O O . ILE A 1 89 ? -25.305 7.099 52.934 1.00 71.69 89 ILE A O 1
ATOM 765 N N . ILE A 1 90 ? -27.071 8.458 52.650 1.00 67.12 90 ILE A N 1
ATOM 766 C CA . ILE A 1 90 ? -26.298 9.573 52.088 1.00 67.12 90 ILE A CA 1
ATOM 767 C C . ILE A 1 90 ? -25.610 10.319 53.235 1.00 67.12 90 ILE A C 1
ATOM 769 O O . ILE A 1 90 ? -26.272 10.968 54.043 1.00 67.12 90 ILE A O 1
ATOM 773 N N . TYR A 1 91 ? -24.279 10.275 53.279 1.00 69.81 91 TYR A N 1
ATOM 774 C CA . TYR A 1 91 ? -23.482 11.127 54.160 1.00 69.81 91 TYR A CA 1
ATOM 775 C C . TYR A 1 91 ? -23.128 12.423 53.427 1.00 69.81 91 TYR A C 1
ATOM 777 O O . TYR A 1 91 ? -22.317 12.425 52.503 1.00 69.81 91 TYR A O 1
ATOM 785 N N . ILE A 1 92 ? -23.749 13.530 53.833 1.00 71.62 92 ILE A N 1
ATOM 786 C CA . ILE A 1 92 ? -23.351 14.873 53.402 1.00 71.62 92 ILE A CA 1
ATOM 787 C C . ILE A 1 92 ? -22.434 15.428 54.487 1.00 71.62 92 ILE A C 1
ATOM 789 O O . ILE A 1 92 ? -22.889 15.740 55.586 1.00 71.62 92 ILE A O 1
ATOM 793 N N . ASP A 1 93 ? -21.140 15.528 54.189 1.00 72.12 93 ASP A N 1
ATOM 794 C CA . ASP A 1 93 ? -20.189 16.183 55.083 1.00 72.12 93 ASP A CA 1
ATOM 795 C C . ASP A 1 93 ? -20.419 17.701 55.049 1.00 72.12 93 ASP A C 1
ATOM 797 O O . ASP A 1 93 ? -19.971 18.411 54.147 1.00 72.12 93 ASP A O 1
ATOM 801 N N . VAL A 1 94 ? -21.176 18.191 56.030 1.00 70.94 94 VAL A N 1
ATOM 802 C CA . VAL A 1 94 ? -21.491 19.615 56.215 1.00 70.94 94 VAL A CA 1
ATOM 803 C C . VAL A 1 94 ? -20.310 20.426 56.762 1.00 70.94 94 VAL A C 1
ATOM 805 O O . VAL A 1 94 ? -20.423 21.643 56.878 1.00 70.94 94 VAL A O 1
ATOM 808 N N . ASN A 1 95 ? -19.175 19.792 57.077 1.00 66.44 95 ASN A N 1
ATOM 809 C CA . ASN A 1 95 ? -18.031 20.450 57.709 1.00 66.44 95 ASN A CA 1
ATOM 810 C C . ASN A 1 95 ? -16.925 20.858 56.719 1.00 66.44 95 ASN A C 1
ATOM 812 O O . ASN A 1 95 ? -15.921 21.450 57.106 1.00 66.44 95 ASN A O 1
ATOM 816 N N . ARG A 1 96 ? -17.112 20.602 55.418 1.00 59.69 96 ARG A N 1
ATOM 817 C CA . ARG A 1 96 ? -16.127 20.917 54.367 1.00 59.69 96 ARG A CA 1
ATOM 818 C C . ARG A 1 96 ? -16.148 22.378 53.884 1.00 59.69 96 ARG A C 1
ATOM 820 O O . ARG A 1 96 ? -15.582 22.671 52.838 1.00 59.69 96 ARG A O 1
ATOM 827 N N . ASN A 1 97 ? -16.803 23.281 54.614 1.00 57.75 97 ASN A N 1
ATOM 828 C CA . ASN A 1 97 ? -16.924 24.696 54.242 1.00 57.75 97 ASN A CA 1
ATOM 829 C C . ASN A 1 97 ? -16.513 25.674 55.355 1.00 57.75 97 ASN A C 1
ATOM 831 O O . ASN A 1 97 ? -16.986 26.803 55.374 1.00 57.75 97 ASN A O 1
ATOM 835 N N . ASN A 1 98 ? -15.611 25.258 56.249 1.00 53.50 98 ASN A N 1
ATOM 836 C CA . ASN A 1 98 ? -14.903 26.155 57.165 1.00 53.50 98 ASN A CA 1
ATOM 837 C C . ASN A 1 98 ? -13.390 25.873 57.116 1.00 53.50 98 ASN A C 1
ATOM 839 O O . ASN A 1 98 ? -12.855 25.197 57.995 1.00 53.50 98 ASN A O 1
ATOM 843 N N . ASN A 1 99 ? -12.744 26.333 56.037 1.00 47.50 99 ASN A N 1
ATOM 844 C CA . ASN A 1 99 ? -11.405 26.950 56.007 1.00 47.50 99 ASN A CA 1
ATOM 845 C C . ASN A 1 99 ? -11.042 27.370 54.580 1.00 47.50 99 ASN A C 1
ATOM 847 O O . ASN A 1 99 ? -10.861 26.469 53.731 1.00 47.50 99 ASN A O 1
#

Foldseek 3Di:
DDDDPPDDVVVVVVVVVVVVVVVVVVVVVVVVVVVVVVVVVVVVVVVVVVVVVVVVVVVVVVVVVVCVPVVNVVVVCCVVVVNDDVPDDDDDPPPPPDD

Organism: NCBI:txid29349